Protein AF-A0A354FBK6-F1 (afdb_monomer)

Sequence (98 aa):
MFAIDLVGERENAIFKCLDRFRQDLREIMEADDPERVYWVEKSERKKRKLITMHATHLNVAENLDRLLFYNDDLSSAVLTSATLSIGGDFSFLREKVG

Nearest PDB structures (foldseek):
  5knb-assembly1_G  TM=3.849E-01  e=7.796E-01  Enterococcus hirae ATCC 9790
  5knd-assembly1_G  TM=4.125E-01  e=4.013E+00  Enterococcus hirae ATCC 9790
  7y4l-assembly1_b7  TM=3.628E-01  e=1.828E+00  Porphyridium purpureum
  9brq-assembly1_7  TM=3.695E-01  e=6.780E+00  Mus musculus
  9b8p-assembly1_H  TM=3.482E-01  e=6.780E+00  Rattus norvegicus

Radius of gyration: 20.33 Å; Cα contacts (8 Å, |Δi|>4): 73; chains: 1; bounding box: 45×51×40 Å

pLDDT: mean 90.17, std 9.66, range [49.19, 96.75]

Foldseek 3Di:
DPPVVVVVVVVVVVVVVVVVVVVVVVCQVVVPPPQKDKDWDWDDDDPDTDIDIDIDGVACQVVCCDPPVVDPVDPDDDDDDPPCDDPNHNVVVNVRHD

Mean predicted aligned error: 7.23 Å

Secondary structure (DSSP, 8-state):
-HHHHHHHHHHHHHHHHHHHHHHHHHHHHH---TTEEEEEEEEEETTEEEEEEEEEES--HHHHIIIIIS-TT-S------TT--BTTB-HHHHHHH-

Solvent-accessible surface area (backbone atoms only — not comparable to full-atom values): 6133 Å² total; per-residue (Å²): 125,74,67,64,58,57,50,53,54,50,51,53,52,49,52,54,50,51,52,50,52,52,50,54,54,48,52,65,70,66,65,72,62,85,63,42,50,71,52,75,48,79,45,81,62,84,100,42,81,46,78,45,78,48,75,42,68,75,67,54,15,70,57,36,31,58,68,52,76,68,22,88,92,48,96,78,83,87,90,85,66,99,74,60,52,61,96,88,37,50,64,68,47,43,72,56,46,88

Structure (mmCIF, N/CA/C/O backbone):
data_AF-A0A354FBK6-F1
#
_entry.id   AF-A0A354FBK6-F1
#
loop_
_atom_site.group_PDB
_atom_site.id
_atom_site.type_symbol
_atom_site.label_atom_id
_atom_site.label_alt_id
_atom_site.label_comp_id
_atom_site.label_asym_id
_atom_site.label_entity_id
_atom_site.label_seq_id
_atom_site.pdbx_PDB_ins_code
_atom_site.Cartn_x
_atom_site.Cartn_y
_atom_site.Cartn_z
_atom_site.occupancy
_atom_site.B_iso_or_equiv
_atom_site.auth_seq_id
_atom_site.auth_comp_id
_atom_site.auth_asym_id
_atom_site.auth_atom_id
_atom_site.pdbx_PDB_model_num
ATOM 1 N N . MET A 1 1 ? 11.762 -39.970 -12.974 1.00 49.19 1 MET A N 1
ATOM 2 C CA . MET A 1 1 ? 10.503 -39.283 -13.338 1.00 49.19 1 MET A CA 1
ATOM 3 C C . MET A 1 1 ? 10.294 -37.978 -12.554 1.00 49.19 1 MET A C 1
ATOM 5 O O . MET A 1 1 ? 9.781 -37.048 -13.141 1.00 49.19 1 MET A O 1
ATOM 9 N N . PHE A 1 2 ? 10.791 -37.839 -11.315 1.00 53.84 2 PHE A N 1
ATOM 10 C CA . PHE A 1 2 ? 10.645 -36.623 -10.483 1.00 53.84 2 PHE A CA 1
ATOM 11 C C . PHE A 1 2 ? 11.528 -35.401 -10.841 1.00 53.84 2 PHE A C 1
ATOM 13 O O . PHE A 1 2 ? 11.306 -34.319 -10.318 1.00 53.84 2 PHE A O 1
ATOM 20 N N . ALA A 1 3 ? 12.542 -35.540 -11.704 1.00 59.16 3 ALA A N 1
ATOM 21 C CA . ALA A 1 3 ? 13.492 -34.451 -11.988 1.00 59.16 3 ALA A CA 1
ATOM 22 C C . ALA A 1 3 ? 13.070 -33.517 -13.141 1.00 59.16 3 ALA A C 1
ATOM 24 O O . ALA A 1 3 ? 13.497 -32.369 -13.176 1.00 59.16 3 ALA A O 1
ATOM 25 N N . ILE A 1 4 ? 12.245 -34.000 -14.078 1.00 58.31 4 ILE A N 1
ATOM 26 C CA . ILE A 1 4 ? 11.737 -33.205 -15.213 1.00 58.31 4 ILE A CA 1
ATOM 27 C C . ILE A 1 4 ? 10.683 -32.194 -14.748 1.00 58.31 4 ILE A C 1
ATOM 29 O O . ILE A 1 4 ? 10.675 -31.060 -15.217 1.00 58.31 4 ILE A O 1
ATOM 33 N N . ASP A 1 5 ? 9.865 -32.589 -13.775 1.00 67.12 5 ASP A N 1
ATOM 34 C CA . ASP A 1 5 ? 8.825 -31.747 -13.179 1.00 67.12 5 ASP A CA 1
ATOM 35 C C . ASP A 1 5 ? 9.437 -30.530 -12.461 1.00 67.12 5 ASP A C 1
ATOM 37 O O . ASP A 1 5 ? 9.051 -29.387 -12.683 1.00 67.12 5 ASP A O 1
ATOM 41 N N . LEU A 1 6 ? 10.532 -30.760 -11.725 1.00 68.75 6 LEU A N 1
ATOM 42 C CA . LEU A 1 6 ? 11.256 -29.715 -10.998 1.00 68.75 6 LEU A CA 1
ATOM 43 C C . LEU A 1 6 ? 11.915 -28.670 -11.918 1.00 68.75 6 LEU A C 1
ATOM 45 O O . LEU A 1 6 ? 12.078 -27.514 -11.532 1.00 68.75 6 LEU A O 1
ATOM 49 N N . VAL A 1 7 ? 12.343 -29.062 -13.123 1.00 77.69 7 VAL A N 1
ATOM 50 C CA . VAL A 1 7 ? 12.920 -28.121 -14.100 1.00 77.69 7 VAL A CA 1
ATOM 51 C C . VAL A 1 7 ? 11.817 -27.249 -14.697 1.00 77.69 7 VAL A C 1
ATOM 53 O O . VAL A 1 7 ? 11.975 -26.029 -14.727 1.00 77.69 7 VAL A O 1
ATOM 56 N N . GLY 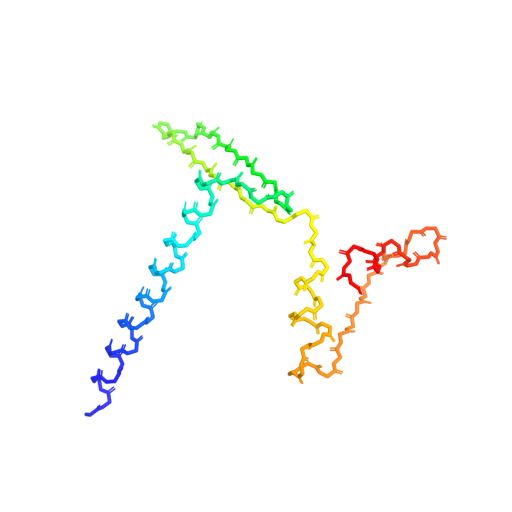A 1 8 ? 10.682 -27.848 -15.073 1.00 83.00 8 GLY A N 1
ATOM 57 C CA . GLY A 1 8 ? 9.525 -27.112 -15.588 1.00 83.00 8 GLY A CA 1
ATOM 58 C C . GLY A 1 8 ? 8.937 -26.128 -14.571 1.00 83.00 8 GLY A C 1
ATOM 59 O O . GLY A 1 8 ? 8.627 -24.988 -14.919 1.00 83.00 8 GLY A O 1
ATOM 60 N N . GLU A 1 9 ? 8.855 -26.513 -13.294 1.00 85.62 9 GLU A N 1
ATOM 61 C CA . GLU A 1 9 ? 8.424 -25.614 -12.214 1.00 85.62 9 GLU A CA 1
ATOM 62 C C . GLU A 1 9 ? 9.357 -24.406 -12.050 1.00 85.62 9 GLU A C 1
ATOM 64 O O . GLU A 1 9 ? 8.893 -23.271 -11.904 1.00 85.62 9 GLU A O 1
ATOM 69 N N . ARG A 1 10 ? 10.678 -24.625 -12.115 1.00 86.12 10 ARG A N 1
ATOM 70 C CA . ARG A 1 10 ? 11.675 -23.548 -12.001 1.00 86.12 10 ARG A CA 1
ATOM 71 C C . ARG A 1 10 ? 11.641 -22.607 -13.199 1.00 86.12 10 ARG A C 1
ATOM 73 O O . ARG A 1 10 ? 11.712 -21.396 -13.003 1.00 86.12 10 ARG A O 1
ATOM 80 N N . GLU A 1 11 ? 11.505 -23.135 -14.412 1.00 91.56 11 GLU A N 1
ATOM 81 C CA . GLU A 1 11 ? 11.344 -22.317 -15.619 1.00 91.56 11 GLU A CA 1
ATOM 82 C C . GLU A 1 11 ? 10.083 -21.454 -15.532 1.00 91.56 11 GLU A C 1
ATOM 84 O O . GLU A 1 11 ? 10.148 -20.241 -15.732 1.00 91.56 11 GLU A O 1
ATOM 89 N N . ASN A 1 12 ? 8.953 -22.041 -15.133 1.00 91.81 12 ASN A N 1
ATOM 90 C CA . ASN A 1 12 ? 7.700 -21.309 -14.956 1.00 91.81 12 ASN A CA 1
ATOM 91 C C . ASN A 1 12 ? 7.827 -20.206 -13.888 1.00 91.81 12 ASN A C 1
ATOM 93 O O . ASN A 1 12 ? 7.377 -19.077 -14.092 1.00 91.81 12 ASN A O 1
ATOM 97 N N . ALA A 1 13 ? 8.501 -20.489 -12.770 1.00 92.56 13 ALA A N 1
ATOM 98 C CA . ALA A 1 13 ? 8.776 -19.487 -11.741 1.00 92.56 13 ALA A CA 1
ATOM 99 C C . ALA A 1 13 ? 9.627 -18.318 -12.273 1.00 92.56 13 ALA A C 1
ATOM 101 O O . ALA A 1 13 ? 9.334 -17.160 -11.968 1.00 92.56 13 ALA A O 1
ATOM 102 N N . ILE A 1 14 ? 10.641 -18.597 -13.101 1.00 94.75 14 ILE A N 1
ATOM 103 C CA . ILE A 1 14 ? 11.471 -17.563 -13.739 1.00 94.75 14 ILE A CA 1
ATOM 104 C C . ILE A 1 14 ? 10.632 -16.713 -14.695 1.00 94.75 14 ILE A C 1
ATOM 106 O O . ILE A 1 14 ? 10.707 -15.487 -14.625 1.00 94.75 14 ILE A O 1
ATOM 110 N N . PHE A 1 15 ? 9.804 -17.326 -15.544 1.00 95.44 15 PHE A N 1
ATOM 1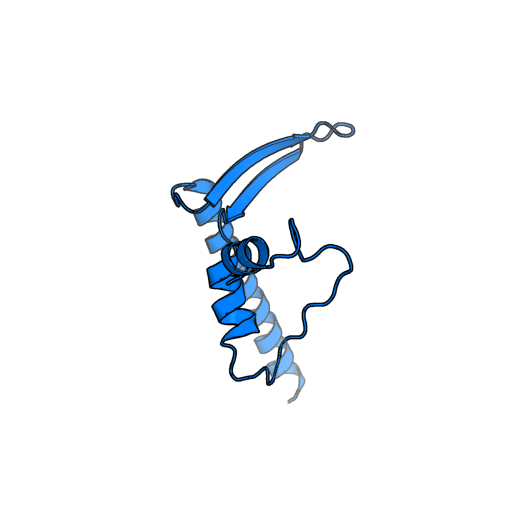11 C CA . PHE A 1 15 ? 8.944 -16.577 -16.463 1.00 95.44 15 PHE A CA 1
ATOM 112 C C . PHE A 1 15 ? 7.954 -15.676 -15.721 1.00 95.44 15 PHE A C 1
ATOM 114 O O . PHE A 1 15 ? 7.825 -14.506 -16.074 1.00 95.44 15 PHE A O 1
ATOM 121 N N . LYS A 1 16 ? 7.327 -16.167 -14.644 1.00 94.62 16 LYS A N 1
ATOM 122 C CA . LYS A 1 16 ? 6.456 -15.344 -13.785 1.00 94.62 16 LYS A CA 1
ATOM 123 C C . LYS A 1 16 ? 7.207 -14.179 -13.138 1.00 94.62 16 LYS A C 1
ATOM 125 O O . LYS A 1 16 ? 6.670 -13.080 -13.046 1.00 94.62 16 LYS A O 1
ATOM 130 N N . CYS A 1 17 ? 8.443 -14.410 -12.695 1.00 96.06 17 CYS A N 1
ATOM 131 C CA . CYS A 1 17 ? 9.290 -13.366 -12.121 1.00 96.06 17 CYS A CA 1
ATOM 132 C C . CYS A 1 17 ? 9.643 -12.288 -13.158 1.00 96.06 17 CYS A C 1
ATOM 134 O O . CYS A 1 17 ? 9.505 -11.099 -12.880 1.00 96.06 17 CYS A O 1
ATOM 136 N N . LEU A 1 18 ? 10.039 -12.695 -14.368 1.00 96.50 18 LEU A N 1
ATOM 137 C CA . LEU A 1 18 ? 10.357 -11.778 -15.465 1.00 96.50 18 LEU A CA 1
ATOM 138 C C . LEU A 1 18 ? 9.139 -10.973 -15.917 1.00 96.50 18 LEU A C 1
ATOM 140 O O . LEU A 1 18 ? 9.270 -9.784 -16.200 1.00 96.50 18 LEU A O 1
ATOM 144 N N . ASP A 1 19 ? 7.965 -11.600 -15.973 1.00 96.62 19 ASP A N 1
ATOM 145 C CA . ASP A 1 19 ? 6.728 -10.918 -16.343 1.00 96.62 19 ASP A CA 1
ATOM 146 C C . ASP A 1 19 ? 6.337 -9.855 -15.311 1.00 96.62 19 ASP A C 1
ATOM 148 O O . ASP A 1 19 ? 6.049 -8.715 -15.676 1.00 96.62 19 ASP A O 1
ATOM 152 N N . ARG A 1 20 ? 6.442 -10.191 -14.017 1.00 95.12 20 ARG A N 1
ATOM 153 C CA . ARG A 1 20 ? 6.244 -9.229 -12.926 1.00 95.12 20 ARG A CA 1
ATOM 154 C C . ARG A 1 20 ? 7.246 -8.080 -13.005 1.00 95.12 20 ARG A C 1
ATOM 156 O O . ARG A 1 20 ? 6.840 -6.929 -13.014 1.00 95.12 20 ARG A O 1
ATOM 163 N N . PHE A 1 21 ? 8.533 -8.381 -13.174 1.00 95.12 21 PHE A N 1
ATOM 164 C CA . PHE A 1 21 ? 9.561 -7.350 -13.320 1.00 95.12 21 PHE A CA 1
ATOM 165 C C . PHE A 1 21 ? 9.295 -6.424 -14.516 1.00 95.12 21 PHE A C 1
ATOM 167 O O . PHE A 1 21 ? 9.463 -5.212 -14.414 1.00 95.12 21 PHE A O 1
ATOM 174 N N . ARG A 1 22 ? 8.857 -6.977 -15.653 1.00 96.06 22 ARG A N 1
ATOM 175 C CA . ARG A 1 22 ? 8.476 -6.195 -16.836 1.00 96.06 22 ARG A CA 1
ATOM 176 C C . ARG A 1 22 ? 7.280 -5.287 -16.549 1.00 96.06 22 ARG A C 1
ATOM 178 O O . ARG A 1 22 ? 7.281 -4.148 -17.009 1.00 96.06 22 ARG A O 1
ATOM 185 N N . GLN A 1 23 ? 6.271 -5.791 -15.838 1.00 94.88 23 GLN A N 1
ATOM 186 C CA . GLN A 1 23 ? 5.104 -5.009 -15.434 1.00 94.88 23 GLN A CA 1
ATOM 187 C C . GLN A 1 23 ? 5.515 -3.845 -14.530 1.00 94.88 23 GLN A C 1
ATOM 189 O O . GLN A 1 23 ? 5.192 -2.704 -14.849 1.00 94.88 23 GLN A O 1
ATOM 194 N N . ASP A 1 24 ? 6.279 -4.134 -13.476 1.00 92.50 24 ASP A N 1
ATOM 195 C CA . ASP A 1 24 ? 6.746 -3.144 -12.503 1.00 92.50 24 ASP A CA 1
ATOM 196 C C . ASP A 1 24 ? 7.611 -2.070 -13.185 1.00 92.50 24 ASP A C 1
ATOM 198 O O . ASP A 1 24 ? 7.454 -0.876 -12.937 1.00 92.50 24 ASP A O 1
ATOM 202 N N . LEU A 1 25 ? 8.501 -2.484 -14.100 1.00 93.75 25 LEU A N 1
ATOM 203 C CA . LEU A 1 25 ? 9.346 -1.564 -14.862 1.00 93.75 25 LEU A CA 1
ATOM 204 C C . LEU A 1 25 ? 8.527 -0.667 -15.794 1.00 93.75 25 LEU A C 1
ATOM 206 O O . LEU A 1 25 ? 8.865 0.499 -15.958 1.00 93.75 25 LEU A O 1
ATOM 210 N N . ARG A 1 26 ? 7.474 -1.189 -16.427 1.00 94.25 26 ARG A N 1
ATOM 211 C CA . ARG A 1 26 ? 6.587 -0.369 -17.258 1.00 94.25 26 ARG A CA 1
ATOM 212 C C . ARG A 1 26 ? 5.849 0.659 -16.404 1.00 94.25 26 ARG A C 1
ATOM 214 O O . ARG A 1 26 ? 5.927 1.842 -16.707 1.00 94.25 26 ARG A O 1
ATOM 221 N N . GLU A 1 27 ? 5.212 0.209 -15.328 1.00 93.06 27 GLU A N 1
ATOM 222 C CA . GLU A 1 27 ? 4.416 1.056 -14.433 1.00 93.06 27 GLU A CA 1
ATOM 223 C C . GLU A 1 27 ? 5.245 2.220 -13.873 1.00 93.06 27 GLU A C 1
ATOM 225 O O . GLU A 1 27 ? 4.837 3.377 -13.934 1.00 93.06 27 GLU A O 1
ATOM 230 N N . ILE A 1 28 ? 6.461 1.938 -13.397 1.00 94.94 28 ILE A N 1
ATOM 231 C CA . ILE A 1 28 ? 7.326 2.969 -12.815 1.00 94.94 28 ILE A CA 1
ATOM 232 C C . ILE A 1 28 ? 7.921 3.930 -13.853 1.00 94.94 28 ILE A C 1
ATOM 234 O O . ILE A 1 28 ? 8.328 5.038 -13.504 1.00 94.94 28 ILE A O 1
ATOM 238 N N . MET A 1 29 ? 8.013 3.505 -15.116 1.00 94.25 29 MET A N 1
ATOM 239 C CA . MET A 1 29 ? 8.486 4.338 -16.223 1.00 94.25 29 MET A CA 1
ATOM 240 C C . MET A 1 29 ? 7.375 5.229 -16.788 1.00 94.25 29 MET A C 1
ATOM 242 O O . MET A 1 29 ? 7.674 6.341 -17.220 1.00 94.25 29 MET A O 1
ATOM 246 N N . GLU A 1 30 ? 6.129 4.748 -16.801 1.00 95.75 30 GLU A N 1
ATOM 247 C CA . GLU A 1 30 ? 4.940 5.515 -17.198 1.00 95.75 30 GLU A CA 1
ATOM 248 C C . GLU A 1 30 ? 4.577 6.549 -16.125 1.00 95.75 30 GLU A C 1
ATOM 250 O O . GLU A 1 30 ? 4.366 7.716 -16.455 1.00 95.75 30 GLU A O 1
ATOM 255 N N . ALA A 1 31 ? 4.608 6.144 -14.848 1.00 94.56 31 ALA A N 1
ATOM 256 C CA . ALA A 1 31 ? 4.399 7.002 -13.683 1.00 94.56 31 ALA A CA 1
ATOM 257 C C . ALA A 1 31 ? 3.128 7.877 -13.766 1.00 94.56 31 ALA A C 1
ATOM 259 O O . ALA A 1 31 ? 3.143 9.049 -13.382 1.00 94.56 31 ALA A O 1
ATOM 260 N N . ASP A 1 32 ? 2.038 7.314 -14.291 1.00 95.38 32 ASP A N 1
ATOM 261 C CA . ASP A 1 32 ? 0.805 8.025 -14.645 1.00 95.38 32 ASP A CA 1
ATOM 262 C C . ASP A 1 32 ? -0.401 7.700 -13.744 1.00 95.38 32 ASP A C 1
ATOM 264 O O . ASP A 1 32 ? -1.424 8.378 -13.840 1.00 95.38 32 ASP A O 1
ATOM 268 N N . ASP A 1 33 ? -0.281 6.725 -12.834 1.00 94.25 33 ASP A N 1
ATOM 269 C CA . ASP A 1 33 ? -1.311 6.422 -11.828 1.00 94.25 33 ASP A CA 1
ATOM 270 C C . ASP A 1 33 ? -1.398 7.548 -10.770 1.00 94.25 33 ASP A C 1
ATOM 272 O O . ASP A 1 33 ? -0.455 7.723 -9.989 1.00 94.25 33 ASP A O 1
ATOM 276 N N . PRO A 1 34 ? -2.514 8.301 -10.698 1.00 93.62 34 PRO A N 1
ATOM 277 C CA . PRO A 1 34 ? -2.674 9.395 -9.742 1.00 93.62 34 PRO A CA 1
ATOM 278 C C . PRO A 1 34 ? -2.772 8.925 -8.284 1.00 93.62 34 PRO A C 1
ATOM 280 O O . PRO A 1 34 ? -2.534 9.727 -7.381 1.00 93.62 34 PRO A O 1
ATOM 283 N N . GLU A 1 35 ? -3.075 7.647 -8.034 1.00 93.00 35 GLU A N 1
ATOM 284 C CA . GLU A 1 35 ? -3.143 7.069 -6.685 1.00 93.00 35 GLU A CA 1
ATOM 285 C C . GLU A 1 35 ? -1.767 6.633 -6.164 1.00 93.00 35 GLU A C 1
ATOM 287 O O . GLU A 1 35 ? -1.649 5.994 -5.110 1.00 93.00 35 GLU A O 1
ATOM 292 N N . ARG A 1 36 ? -0.696 6.981 -6.886 1.00 94.00 36 ARG A N 1
ATOM 293 C CA . ARG A 1 36 ? 0.682 6.657 -6.532 1.00 94.00 36 ARG A CA 1
ATOM 294 C C . ARG A 1 36 ? 1.572 7.886 -6.500 1.00 94.00 36 ARG A C 1
ATOM 296 O O . ARG A 1 36 ? 1.417 8.846 -7.246 1.00 94.00 36 ARG A O 1
ATOM 303 N N . VAL A 1 37 ? 2.572 7.816 -5.629 1.00 95.38 37 VAL A N 1
ATOM 304 C CA . VAL A 1 37 ? 3.679 8.766 -5.579 1.00 95.38 37 VAL A CA 1
ATOM 305 C C . VAL A 1 37 ? 4.903 8.118 -6.196 1.00 95.38 37 VAL A C 1
ATOM 307 O O . VAL A 1 37 ? 5.314 7.029 -5.786 1.00 95.38 37 VAL A O 1
ATOM 310 N N . TYR A 1 38 ? 5.506 8.837 -7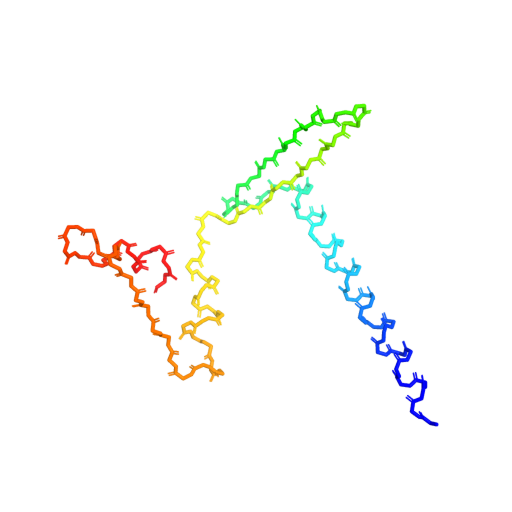.138 1.00 96.31 38 TYR A N 1
ATOM 311 C CA . TYR A 1 38 ? 6.712 8.429 -7.842 1.00 96.31 38 TYR A CA 1
ATOM 312 C C . TYR A 1 38 ? 7.872 9.349 -7.491 1.00 96.31 38 TYR A C 1
ATOM 314 O O . TYR A 1 38 ? 7.731 10.574 -7.490 1.00 96.31 38 TYR A O 1
ATOM 322 N N . TRP A 1 39 ? 9.039 8.776 -7.212 1.00 95.88 39 TRP A N 1
ATOM 323 C CA . TRP A 1 39 ? 10.257 9.560 -7.025 1.00 95.88 39 TRP A CA 1
ATOM 324 C C . TRP A 1 39 ? 11.500 8.788 -7.448 1.00 95.88 39 TRP A C 1
ATOM 326 O O . TRP A 1 39 ? 11.510 7.560 -7.544 1.00 95.88 39 TRP A O 1
ATOM 336 N N . VAL A 1 40 ? 12.572 9.535 -7.709 1.00 94.81 40 VAL A N 1
ATOM 337 C CA . VAL A 1 40 ? 13.873 8.983 -8.082 1.00 94.81 40 VAL A CA 1
ATOM 338 C C . VAL A 1 40 ? 14.915 9.437 -7.079 1.00 94.81 40 VAL A C 1
ATOM 340 O O . VAL A 1 40 ? 15.086 10.627 -6.820 1.00 94.81 40 VAL A O 1
ATOM 343 N N . GLU A 1 41 ? 15.657 8.478 -6.551 1.00 94.75 41 GLU A N 1
ATOM 344 C CA . GLU A 1 41 ? 16.786 8.720 -5.671 1.00 94.75 41 GLU A CA 1
ATOM 345 C C . GLU A 1 41 ? 18.082 8.463 -6.422 1.00 94.75 41 GLU A C 1
ATOM 347 O O . GLU A 1 41 ? 18.312 7.391 -6.984 1.00 94.75 41 GLU A O 1
ATOM 352 N N . LYS A 1 42 ? 18.975 9.448 -6.390 1.00 92.50 42 LYS A N 1
ATOM 353 C CA . LYS A 1 42 ? 20.345 9.292 -6.859 1.00 92.50 42 LYS A CA 1
ATOM 354 C C . LYS A 1 42 ? 21.261 9.226 -5.646 1.00 92.50 42 LYS A C 1
ATOM 356 O O . LYS A 1 42 ? 21.400 10.210 -4.924 1.00 92.50 42 LYS A O 1
ATOM 361 N N . SER A 1 43 ? 21.928 8.092 -5.449 1.00 89.50 43 SER A N 1
ATOM 362 C CA . SER A 1 43 ? 22.926 7.935 -4.390 1.00 89.50 43 SER A CA 1
ATOM 363 C C . SER A 1 43 ? 24.342 7.836 -4.956 1.00 89.50 43 SER A C 1
ATOM 365 O O . SER A 1 43 ? 24.608 7.173 -5.963 1.00 89.50 43 SER A O 1
ATOM 367 N N . GLU A 1 44 ? 25.273 8.512 -4.285 1.00 83.94 44 GLU A N 1
ATOM 368 C CA . GLU A 1 44 ? 26.696 8.513 -4.620 1.00 83.94 44 GLU A CA 1
ATOM 369 C C . GLU A 1 44 ? 27.481 7.853 -3.477 1.00 83.94 44 GLU A C 1
ATOM 371 O O . GLU A 1 44 ? 28.157 8.504 -2.684 1.00 83.94 44 GLU A O 1
ATOM 376 N N . ARG A 1 45 ? 27.379 6.522 -3.351 1.00 74.06 45 ARG A N 1
ATOM 377 C CA . ARG A 1 45 ? 28.232 5.748 -2.431 1.00 74.06 45 ARG A CA 1
ATOM 378 C C . ARG A 1 45 ? 29.406 5.148 -3.199 1.00 74.06 45 ARG A C 1
ATOM 380 O O . ARG A 1 45 ? 29.210 4.293 -4.053 1.00 74.06 45 ARG A O 1
ATOM 387 N N . LYS A 1 46 ? 30.631 5.566 -2.845 1.00 64.44 46 LYS A N 1
ATOM 388 C CA . LYS A 1 46 ? 31.930 5.006 -3.288 1.00 64.44 46 LYS A CA 1
ATOM 389 C C . LYS A 1 46 ? 31.966 4.611 -4.777 1.00 64.44 46 LYS A C 1
ATOM 391 O O . LYS A 1 46 ? 31.682 3.470 -5.126 1.00 64.44 46 LYS A O 1
ATOM 396 N N . LYS A 1 47 ? 32.382 5.538 -5.648 1.00 71.50 47 LYS A N 1
ATOM 397 C CA . LYS A 1 47 ? 32.621 5.357 -7.104 1.00 71.50 47 LYS A CA 1
ATOM 398 C C . LYS A 1 47 ? 31.452 4.809 -7.950 1.00 71.50 47 LYS A C 1
ATOM 400 O O . LYS A 1 47 ? 31.576 4.805 -9.170 1.00 71.50 47 LYS A O 1
ATOM 405 N N . ARG A 1 48 ? 30.328 4.385 -7.364 1.00 76.44 48 ARG A N 1
ATOM 406 C CA . ARG A 1 48 ? 29.134 3.929 -8.082 1.00 76.44 48 ARG A CA 1
ATOM 407 C C . ARG A 1 48 ? 28.019 4.957 -7.930 1.00 76.44 48 ARG A C 1
ATOM 409 O O . ARG A 1 48 ? 27.696 5.369 -6.819 1.00 76.44 48 ARG A O 1
ATOM 416 N N . LYS A 1 49 ? 27.460 5.370 -9.066 1.00 83.56 49 LYS A N 1
ATOM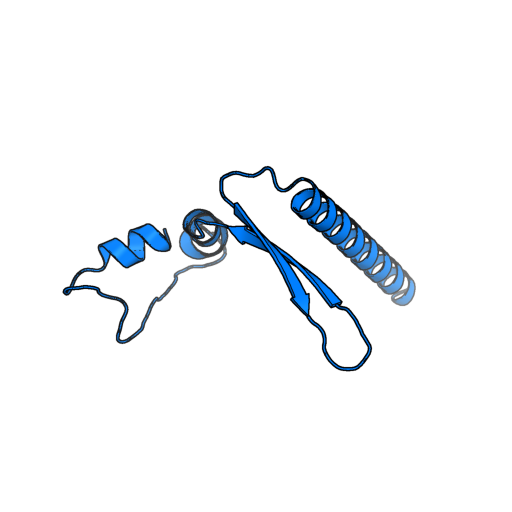 417 C CA . LYS A 1 49 ? 26.202 6.115 -9.126 1.00 83.56 49 LYS A CA 1
ATOM 418 C C . LYS A 1 49 ? 25.087 5.079 -9.163 1.00 83.56 49 LYS A C 1
ATOM 420 O O . LYS A 1 49 ? 25.065 4.265 -10.083 1.00 83.56 49 LYS A O 1
ATOM 425 N N . LEU A 1 50 ? 24.222 5.084 -8.159 1.00 90.75 50 LEU A N 1
ATOM 426 C CA . LEU A 1 50 ? 23.029 4.244 -8.125 1.00 90.75 50 LEU A CA 1
ATOM 427 C C . LEU A 1 50 ? 21.810 5.152 -8.270 1.00 90.75 50 LEU A C 1
ATOM 429 O O . LEU A 1 50 ? 21.687 6.134 -7.538 1.00 90.75 50 LEU A O 1
ATOM 433 N N . ILE A 1 51 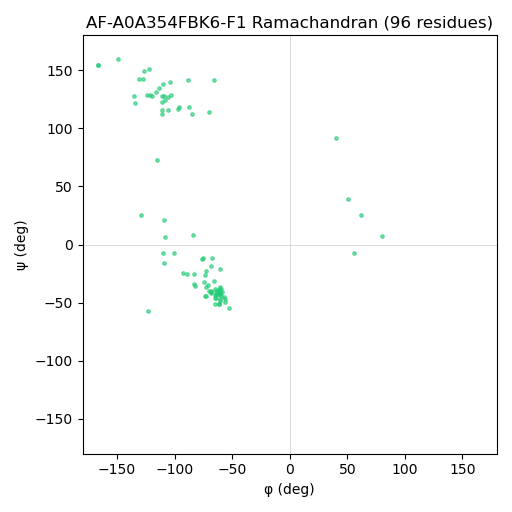? 20.953 4.820 -9.230 1.00 91.00 51 ILE A N 1
ATOM 434 C CA . ILE A 1 51 ? 19.651 5.447 -9.429 1.00 91.00 51 ILE A CA 1
ATOM 435 C C . ILE A 1 51 ? 18.610 4.420 -8.998 1.00 91.00 51 ILE A C 1
ATOM 437 O O . ILE A 1 51 ? 18.617 3.300 -9.509 1.00 91.00 51 ILE A O 1
ATOM 441 N N . THR A 1 52 ? 17.752 4.804 -8.062 1.00 92.62 52 THR A N 1
ATOM 442 C CA . THR A 1 52 ? 16.619 4.003 -7.603 1.00 92.62 52 THR A CA 1
ATOM 443 C C . THR A 1 52 ? 15.345 4.746 -7.962 1.00 92.62 52 THR A C 1
ATOM 445 O O . THR A 1 52 ? 15.238 5.941 -7.699 1.00 92.62 52 THR A O 1
ATOM 448 N N . MET A 1 53 ? 14.396 4.049 -8.571 1.00 94.06 53 MET A N 1
ATOM 449 C CA . MET A 1 53 ? 13.061 4.568 -8.844 1.00 94.06 53 MET A CA 1
ATOM 450 C C . MET A 1 53 ? 12.105 3.938 -7.841 1.00 94.06 53 MET A C 1
ATOM 452 O O . MET A 1 53 ? 12.223 2.748 -7.548 1.00 94.06 53 MET A O 1
ATOM 456 N N . HIS A 1 54 ? 11.170 4.727 -7.333 1.00 94.81 54 HIS A N 1
ATOM 457 C CA . HIS A 1 54 ? 10.182 4.281 -6.362 1.00 94.81 54 HIS A CA 1
ATOM 458 C C . HIS A 1 54 ? 8.772 4.624 -6.837 1.00 94.81 54 HIS A C 1
ATOM 460 O O . HIS A 1 54 ? 8.556 5.696 -7.403 1.00 94.81 54 HIS A O 1
ATOM 466 N N . ALA A 1 55 ? 7.834 3.720 -6.567 1.00 94.81 55 ALA A N 1
ATOM 467 C CA . ALA A 1 55 ? 6.400 3.904 -6.746 1.00 94.81 55 ALA A CA 1
ATOM 468 C C . ALA A 1 55 ? 5.696 3.380 -5.490 1.00 94.81 55 ALA A C 1
ATOM 470 O O . ALA A 1 55 ? 5.871 2.216 -5.129 1.00 94.81 55 ALA A O 1
ATOM 471 N N . THR A 1 56 ? 4.920 4.221 -4.807 1.00 93.38 56 THR A N 1
ATOM 472 C CA . THR A 1 56 ? 4.143 3.818 -3.622 1.00 93.38 56 THR A CA 1
ATOM 473 C C . THR A 1 56 ? 2.707 4.289 -3.738 1.00 93.38 56 THR A C 1
ATOM 475 O O . THR A 1 56 ? 2.464 5.398 -4.202 1.00 93.38 56 THR A O 1
ATOM 478 N N . HIS A 1 57 ? 1.758 3.478 -3.279 1.00 91.56 57 HIS A N 1
ATOM 479 C CA . HIS A 1 57 ? 0.362 3.894 -3.186 1.00 91.56 57 HIS A CA 1
ATOM 480 C C . HIS A 1 57 ? 0.184 5.014 -2.155 1.00 91.56 57 HIS A C 1
ATOM 482 O O . HIS A 1 57 ? 0.805 4.987 -1.089 1.00 91.56 57 HIS A O 1
ATOM 488 N N . LEU A 1 58 ? -0.692 5.970 -2.467 1.00 92.44 58 LEU A N 1
ATOM 489 C CA . LEU A 1 58 ? -1.162 7.007 -1.546 1.00 92.44 58 LEU A CA 1
ATOM 490 C C . LEU A 1 58 ? -2.092 6.436 -0.476 1.00 92.44 58 LEU A C 1
ATOM 492 O O . LEU A 1 58 ? -2.069 6.882 0.672 1.00 92.44 58 LEU A O 1
ATOM 496 N N . ASN A 1 59 ? -2.891 5.441 -0.857 1.00 91.75 59 ASN A N 1
ATOM 497 C CA . ASN A 1 59 ? -3.827 4.761 0.018 1.00 91.75 59 ASN A CA 1
ATOM 498 C C . ASN A 1 59 ? -3.558 3.252 0.015 1.00 91.75 59 ASN A C 1
ATOM 500 O O . ASN A 1 59 ? -3.478 2.621 -1.035 1.00 91.75 59 ASN A O 1
ATOM 504 N N . VAL A 1 60 ? -3.417 2.671 1.204 1.00 92.88 60 VAL A N 1
ATOM 505 C CA . VAL A 1 60 ? -3.206 1.227 1.381 1.00 92.88 60 VAL A CA 1
ATOM 506 C C . VAL A 1 60 ? -4.478 0.487 1.785 1.00 92.88 60 VAL A C 1
ATOM 508 O O . VAL A 1 60 ? -4.459 -0.742 1.800 1.00 92.88 60 VAL A O 1
ATOM 511 N N . ALA A 1 61 ? -5.564 1.210 2.081 1.00 94.19 61 ALA A N 1
ATOM 512 C CA . ALA A 1 61 ? -6.804 0.645 2.594 1.00 94.19 61 ALA A CA 1
ATOM 513 C C . ALA A 1 61 ? -7.372 -0.438 1.674 1.00 94.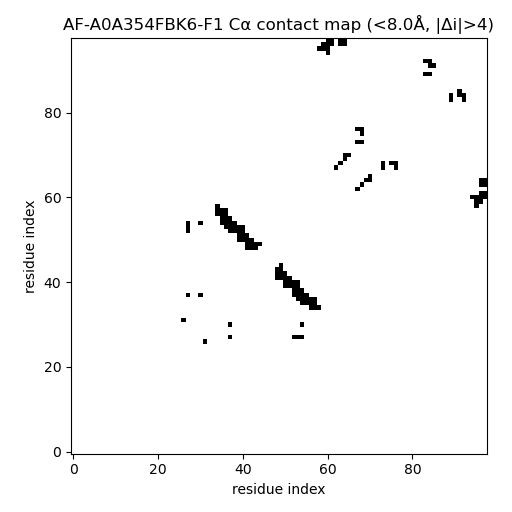19 61 ALA A C 1
ATOM 515 O O . ALA A 1 61 ? -7.571 -1.563 2.107 1.00 94.19 61 ALA A O 1
ATOM 516 N N . GLU A 1 62 ? -7.488 -0.162 0.373 1.00 90.38 62 GLU A N 1
ATOM 517 C CA . GLU A 1 62 ? -8.019 -1.128 -0.601 1.00 90.38 62 GLU A CA 1
ATOM 518 C C . GLU A 1 62 ? -7.198 -2.429 -0.656 1.00 90.38 62 GLU A C 1
ATOM 520 O O . GLU A 1 62 ? -7.734 -3.536 -0.763 1.00 90.38 62 GLU A O 1
ATOM 525 N N . ASN A 1 63 ? -5.871 -2.315 -0.545 1.00 91.62 63 ASN A N 1
ATOM 526 C CA . ASN A 1 63 ? -4.999 -3.483 -0.519 1.00 91.62 63 ASN A CA 1
ATOM 527 C C . ASN A 1 63 ? -5.189 -4.300 0.762 1.00 91.62 63 ASN A C 1
ATOM 529 O O . ASN A 1 63 ? -5.190 -5.529 0.697 1.00 91.62 63 ASN A O 1
ATOM 533 N N . LEU A 1 64 ? -5.342 -3.643 1.912 1.00 94.69 64 LEU A N 1
ATOM 534 C CA . LEU A 1 64 ? -5.581 -4.306 3.193 1.00 94.69 64 LEU A CA 1
ATOM 535 C C . LEU A 1 64 ? -6.979 -4.925 3.256 1.00 94.69 64 LEU A C 1
ATOM 537 O O . LEU A 1 64 ? -7.104 -6.068 3.688 1.00 94.69 64 LEU A O 1
ATOM 541 N N . ASP A 1 65 ? -7.995 -4.250 2.732 1.00 92.94 65 ASP A N 1
ATOM 542 C CA . ASP A 1 65 ? -9.337 -4.796 2.551 1.00 92.94 65 ASP A CA 1
ATOM 543 C C . ASP A 1 65 ? -9.286 -6.111 1.784 1.00 92.94 65 ASP A C 1
ATOM 545 O O . ASP A 1 65 ? -9.719 -7.151 2.275 1.00 92.94 65 ASP A O 1
ATOM 549 N N . ARG A 1 66 ? -8.669 -6.102 0.603 1.00 92.06 66 ARG A N 1
ATOM 550 C CA . ARG A 1 66 ? -8.616 -7.285 -0.258 1.00 92.06 66 ARG A CA 1
ATOM 551 C C . ARG A 1 66 ? -7.758 -8.415 0.312 1.00 92.06 66 ARG A C 1
ATOM 553 O O . ARG A 1 66 ? -8.085 -9.582 0.125 1.00 92.06 66 ARG A O 1
ATOM 560 N N . LEU A 1 67 ? -6.611 -8.092 0.911 1.00 92.69 67 LEU A N 1
ATOM 561 C CA . LEU A 1 67 ? -5.614 -9.096 1.306 1.00 92.69 67 LEU A CA 1
ATOM 562 C C . LEU A 1 67 ? -5.780 -9.588 2.744 1.00 92.69 67 LEU A C 1
ATOM 564 O O . LEU A 1 67 ? -5.316 -10.689 3.053 1.00 92.69 67 LEU A O 1
ATOM 568 N N . LEU A 1 68 ? -6.403 -8.786 3.608 1.00 94.12 68 LEU A N 1
ATOM 569 C CA . LEU A 1 68 ? -6.492 -9.033 5.043 1.00 94.12 68 LEU A CA 1
ATOM 570 C C . LEU A 1 68 ? -7.942 -9.092 5.538 1.00 94.12 68 LEU A C 1
ATOM 572 O O . LEU A 1 68 ? -8.313 -10.099 6.133 1.00 94.12 68 LEU A O 1
ATOM 576 N N . PHE A 1 69 ? -8.749 -8.046 5.325 1.00 92.94 69 PHE A N 1
ATOM 577 C CA . PHE A 1 69 ? -10.061 -7.925 5.987 1.00 92.94 69 PHE A CA 1
ATOM 578 C C . PHE A 1 69 ? -11.191 -8.704 5.305 1.00 92.94 69 PHE A C 1
ATOM 580 O O . PHE A 1 69 ? -12.040 -9.265 5.995 1.00 92.94 69 PHE A O 1
ATOM 587 N N . TYR A 1 70 ? -11.184 -8.778 3.975 1.00 92.75 70 TYR A N 1
ATOM 588 C CA . TYR A 1 70 ? -12.151 -9.515 3.152 1.00 92.75 70 TYR A CA 1
ATOM 589 C C . TYR A 1 70 ? -11.536 -10.754 2.499 1.00 92.75 70 TYR A C 1
ATOM 591 O O . TYR A 1 70 ? -12.024 -11.243 1.482 1.00 92.75 70 TYR A O 1
ATOM 599 N N . ASN A 1 71 ? -10.434 -11.247 3.057 1.00 93.31 71 ASN A N 1
ATOM 600 C CA . ASN A 1 71 ? -9.812 -12.469 2.591 1.00 93.31 71 ASN A CA 1
ATOM 601 C C . ASN A 1 71 ? -10.485 -13.677 3.255 1.00 93.31 71 ASN A C 1
ATOM 603 O O . ASN A 1 71 ? -10.317 -13.891 4.454 1.00 93.31 71 ASN A O 1
ATOM 607 N N . ASP A 1 72 ? -11.198 -14.479 2.462 1.00 94.19 72 ASP A N 1
ATOM 608 C CA . ASP A 1 72 ? -11.930 -15.667 2.925 1.00 94.19 72 ASP A CA 1
ATOM 609 C C . ASP A 1 72 ? -11.027 -16.739 3.571 1.00 94.19 72 ASP A C 1
ATOM 611 O O . ASP A 1 72 ? -11.501 -17.550 4.371 1.00 94.19 72 ASP A O 1
ATOM 615 N N . ASP A 1 73 ? -9.719 -16.730 3.283 1.00 95.19 73 ASP A N 1
ATOM 616 C CA . ASP A 1 73 ? -8.744 -17.635 3.905 1.00 95.19 73 ASP A CA 1
ATOM 617 C C . ASP A 1 73 ? -8.383 -17.220 5.348 1.00 95.19 73 ASP A C 1
ATOM 619 O O . ASP A 1 73 ? -7.751 -17.985 6.085 1.00 95.19 73 ASP A O 1
ATOM 623 N N . LEU A 1 74 ? -8.765 -16.010 5.774 1.00 93.56 74 LEU A N 1
ATOM 624 C CA . LEU A 1 74 ? -8.468 -15.453 7.092 1.00 93.56 74 LEU A CA 1
ATOM 625 C C . LEU A 1 74 ? -9.738 -15.332 7.933 1.00 93.56 74 LEU A C 1
ATOM 627 O O . LEU A 1 74 ? -10.625 -14.532 7.667 1.00 93.56 74 LEU A O 1
ATOM 631 N N . SER A 1 75 ? -9.799 -16.080 9.035 1.00 92.94 75 SER A N 1
ATOM 632 C CA . SER A 1 75 ? -10.982 -16.061 9.906 1.00 92.94 75 SER A CA 1
ATOM 633 C C . SER A 1 75 ? -11.114 -14.784 10.745 1.00 92.94 75 SER A C 1
ATOM 635 O O . SER A 1 75 ? -12.211 -14.449 11.183 1.00 92.94 75 SER A O 1
ATOM 637 N N . SER A 1 76 ? -10.003 -14.103 11.047 1.00 93.62 76 SER A N 1
ATOM 638 C CA . SER A 1 76 ? -10.001 -12.831 11.783 1.00 93.62 76 SER A CA 1
ATOM 639 C C . SER A 1 76 ? -8.649 -12.120 11.689 1.00 93.62 76 SER A C 1
ATOM 641 O O . SER A 1 76 ? -7.610 -12.770 11.559 1.00 93.62 76 SER A O 1
ATOM 643 N N . ALA A 1 77 ? -8.663 -10.793 11.838 1.00 92.31 77 ALA A N 1
ATOM 644 C CA . ALA A 1 77 ? -7.477 -9.961 12.016 1.00 92.31 77 ALA A CA 1
ATOM 645 C C . ALA A 1 77 ? -7.550 -9.222 13.364 1.00 92.31 77 ALA A C 1
ATOM 647 O O . ALA A 1 77 ? -8.544 -8.563 13.666 1.00 92.31 77 ALA A O 1
ATOM 648 N N . VAL A 1 78 ? -6.496 -9.320 14.184 1.00 94.25 78 VAL A N 1
ATOM 649 C CA . VAL A 1 78 ? -6.402 -8.630 15.484 1.00 94.25 78 VAL A CA 1
ATOM 650 C C . VAL A 1 78 ? -5.345 -7.535 15.401 1.00 94.25 78 VAL A C 1
ATOM 652 O O . VAL A 1 78 ? -4.153 -7.823 15.310 1.00 94.25 78 VAL A O 1
ATOM 655 N N . LEU A 1 79 ? -5.777 -6.273 15.465 1.00 94.25 79 LEU A N 1
ATOM 656 C CA . LEU A 1 79 ? -4.890 -5.112 15.508 1.00 94.25 79 LEU A CA 1
ATOM 657 C C . LEU A 1 79 ? -4.689 -4.684 16.962 1.00 94.25 79 LEU A C 1
ATOM 659 O O . LEU A 1 79 ? -5.638 -4.301 17.642 1.00 94.25 79 LEU A O 1
ATOM 663 N N . THR A 1 80 ? -3.447 -4.734 17.443 1.00 95.25 80 THR A N 1
ATOM 664 C CA . THR A 1 80 ? -3.099 -4.337 18.811 1.00 95.25 80 THR A CA 1
ATOM 665 C C . THR A 1 80 ? -1.838 -3.485 18.829 1.00 95.25 80 THR A C 1
ATOM 667 O O . THR A 1 80 ? -0.817 -3.837 18.243 1.00 95.25 80 THR A O 1
ATOM 670 N N . SER A 1 81 ? -1.920 -2.326 19.474 1.00 95.56 81 SER A N 1
ATOM 671 C CA . SER A 1 81 ? -0.780 -1.466 19.781 1.00 95.56 81 SER A CA 1
ATOM 672 C C . SER A 1 81 ? -1.209 -0.411 20.802 1.00 95.56 81 SER A C 1
ATOM 674 O O . SER A 1 81 ? -2.381 -0.042 20.886 1.00 95.56 81 SER A O 1
ATOM 676 N N . ALA A 1 82 ? -0.247 0.089 21.576 1.00 95.75 82 ALA A N 1
ATOM 677 C CA . ALA A 1 82 ? -0.462 1.121 22.586 1.00 95.75 82 ALA A CA 1
ATOM 678 C C . ALA A 1 82 ? -0.840 2.496 21.996 1.00 95.75 82 ALA A C 1
ATOM 680 O O . ALA A 1 82 ? -1.230 3.389 22.742 1.00 95.75 82 ALA A O 1
ATOM 681 N N . THR A 1 83 ? -0.707 2.685 20.679 1.00 95.25 83 THR A N 1
ATOM 682 C CA . THR A 1 83 ? -0.822 3.999 20.018 1.00 95.25 83 THR A CA 1
ATOM 683 C C . THR A 1 83 ? -1.780 3.996 18.823 1.00 95.25 83 THR A C 1
ATOM 685 O O . THR A 1 83 ? -1.614 4.789 17.902 1.00 95.25 83 THR A O 1
ATOM 688 N N . LEU A 1 84 ? -2.752 3.080 18.792 1.00 95.50 84 LEU A N 1
ATOM 689 C CA . LEU A 1 84 ? -3.702 2.975 17.675 1.00 95.50 84 LEU A CA 1
ATOM 690 C C . LEU A 1 84 ? -4.769 4.080 17.666 1.00 95.50 84 LEU A C 1
ATOM 692 O O . LEU A 1 84 ? -5.233 4.466 16.597 1.00 95.50 84 LEU A O 1
ATOM 696 N N . SER A 1 85 ? -5.178 4.570 18.837 1.00 96.25 85 SER A N 1
ATOM 697 C CA . SER A 1 85 ? -6.186 5.627 18.942 1.00 96.25 85 SER A CA 1
ATOM 698 C C . SER A 1 85 ? -5.551 7.012 18.886 1.00 96.25 85 SER A C 1
ATOM 700 O O . SER A 1 85 ? -4.538 7.254 19.547 1.00 96.25 85 SER A O 1
ATOM 702 N N . ILE A 1 86 ? -6.210 7.951 18.217 1.00 95.75 86 ILE A N 1
ATOM 703 C CA . ILE A 1 86 ? -5.888 9.379 18.271 1.00 95.75 86 ILE A CA 1
ATOM 704 C C . ILE A 1 86 ? -7.028 10.070 19.015 1.00 95.75 86 ILE A C 1
ATOM 706 O O . ILE A 1 86 ? -8.189 9.929 18.649 1.00 95.75 86 ILE A O 1
ATOM 710 N N . GLY A 1 87 ? -6.717 10.777 20.104 1.00 93.00 87 GLY A N 1
ATOM 711 C CA . GLY A 1 87 ? -7.741 11.461 20.905 1.00 93.00 87 GLY A CA 1
ATOM 712 C C . GLY A 1 87 ? -8.783 10.526 21.541 1.00 93.00 87 GLY A C 1
ATOM 713 O O . GLY A 1 87 ? -9.899 10.959 21.799 1.00 93.00 87 GLY A O 1
ATOM 714 N N . GLY A 1 88 ? -8.439 9.254 21.778 1.00 94.19 88 GLY A N 1
ATOM 715 C CA . GLY A 1 88 ? -9.373 8.243 22.293 1.00 94.19 88 GLY A CA 1
ATOM 716 C C . GLY A 1 88 ? -10.297 7.634 21.233 1.00 94.19 88 GLY A C 1
ATOM 717 O O . GLY A 1 88 ? -11.188 6.866 21.585 1.00 94.19 88 GLY A O 1
ATOM 718 N N . ASP A 1 89 ? -10.074 7.943 19.956 1.00 96.12 89 ASP A N 1
ATOM 719 C CA . ASP A 1 89 ? -10.876 7.472 18.833 1.00 96.12 89 ASP A CA 1
ATOM 720 C C . ASP A 1 89 ? -10.031 6.707 17.798 1.00 96.12 89 ASP A C 1
ATOM 722 O O . ASP A 1 89 ? -8.832 6.946 17.637 1.00 96.12 89 ASP A O 1
ATOM 726 N N . PHE A 1 90 ? -10.664 5.765 17.095 1.00 96.75 90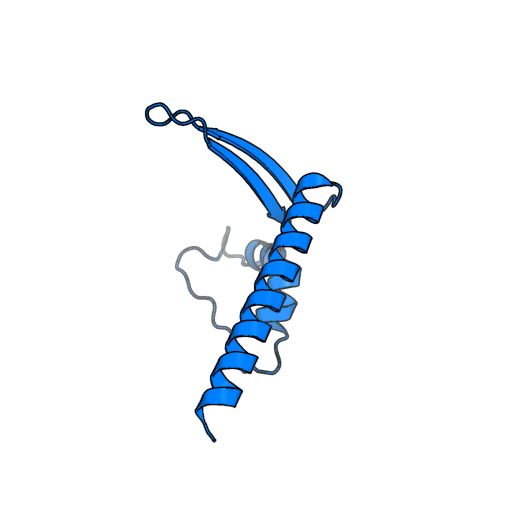 PHE A N 1
ATOM 727 C CA . PHE A 1 90 ? -10.022 4.911 16.090 1.00 96.75 90 PHE A CA 1
ATOM 728 C C . PHE A 1 90 ? -10.433 5.250 14.651 1.00 96.75 90 PHE A C 1
ATOM 730 O O . PHE A 1 90 ? -10.047 4.521 13.738 1.00 96.75 90 PHE A O 1
ATOM 737 N N . SER A 1 91 ? -11.200 6.318 14.411 1.00 95.50 91 SER A N 1
ATOM 738 C CA . SER A 1 91 ? -11.680 6.654 13.062 1.00 95.50 91 SER A CA 1
ATOM 739 C C . SER A 1 91 ? -10.527 6.928 12.108 1.00 95.50 91 SE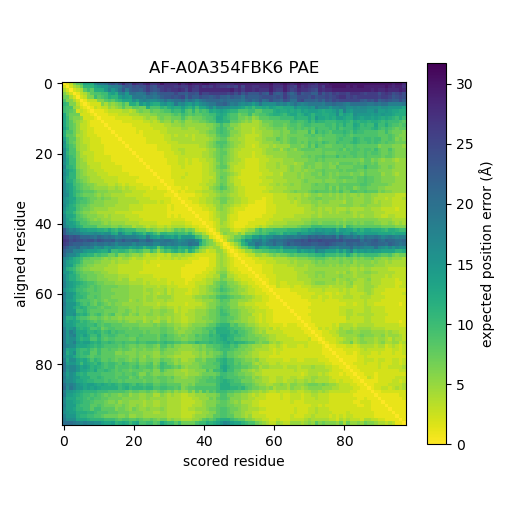R A C 1
ATOM 741 O O . SER A 1 91 ? -10.564 6.463 10.976 1.00 95.50 91 SER A O 1
ATOM 743 N N . PHE A 1 92 ? -9.461 7.586 12.581 1.00 94.19 92 PHE A N 1
ATOM 744 C CA . PHE A 1 92 ? -8.261 7.799 11.768 1.00 94.19 92 PHE A CA 1
ATOM 745 C C . PHE A 1 92 ? -7.625 6.478 11.326 1.00 94.19 92 PHE A C 1
ATOM 747 O O . PHE A 1 92 ? -7.250 6.336 10.167 1.00 94.19 92 PHE A O 1
ATOM 754 N N . LEU A 1 93 ? -7.512 5.503 12.235 1.00 94.56 93 LEU A N 1
ATOM 755 C CA . LEU A 1 93 ? -6.959 4.196 11.891 1.00 94.56 93 LEU A CA 1
ATOM 756 C C . LEU A 1 93 ? -7.823 3.521 10.822 1.00 94.56 93 LEU A C 1
ATOM 758 O O . LEU A 1 93 ? -7.276 3.140 9.796 1.00 94.56 93 LEU A O 1
ATOM 762 N N . ARG A 1 94 ? -9.143 3.436 11.042 1.00 92.88 94 ARG A N 1
ATOM 763 C CA . ARG A 1 94 ? -10.100 2.832 10.094 1.00 92.88 94 ARG A CA 1
ATOM 764 C C . ARG A 1 94 ? -10.038 3.506 8.721 1.00 92.88 94 ARG A C 1
ATOM 766 O O . ARG A 1 94 ? -9.921 2.843 7.708 1.00 92.88 94 ARG A O 1
ATOM 773 N N . GLU A 1 95 ? -10.009 4.835 8.668 1.00 92.69 95 GLU A N 1
ATOM 774 C CA . GLU A 1 95 ? -9.901 5.554 7.391 1.00 92.69 95 GLU A CA 1
ATOM 775 C C . GLU A 1 95 ? -8.603 5.218 6.633 1.00 92.69 95 GLU A C 1
ATOM 777 O O . GLU A 1 95 ? -8.604 5.145 5.406 1.00 92.69 95 GLU A O 1
ATOM 782 N N . LYS A 1 96 ? -7.480 5.024 7.340 1.00 92.31 96 LYS A 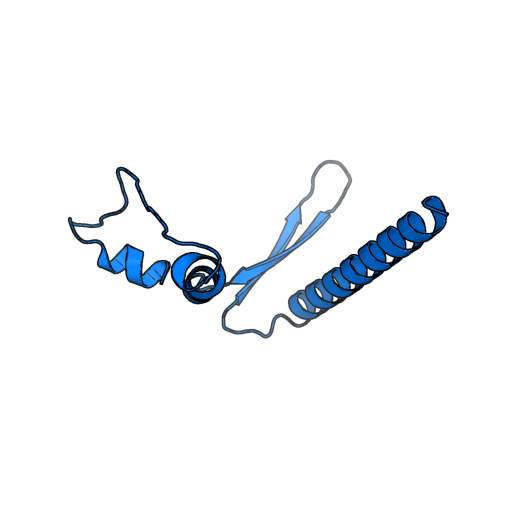N 1
ATOM 783 C CA . LYS A 1 96 ? -6.180 4.756 6.703 1.00 92.31 96 LYS A CA 1
ATOM 784 C C . LYS A 1 96 ? -5.947 3.302 6.322 1.00 92.31 96 LYS A C 1
ATOM 786 O O . LYS A 1 96 ? -5.124 3.062 5.438 1.00 92.31 96 LYS A O 1
ATOM 791 N N . VAL A 1 97 ? -6.599 2.354 6.991 1.00 92.62 97 VAL A N 1
ATOM 792 C CA . VAL A 1 97 ? -6.356 0.922 6.766 1.00 92.62 97 VAL A CA 1
ATOM 793 C C . VAL A 1 97 ? -7.493 0.202 6.054 1.00 92.62 97 VAL A C 1
ATOM 795 O O . VAL A 1 97 ? -7.219 -0.875 5.541 1.00 92.62 97 VAL A O 1
ATOM 798 N N . GLY A 1 98 ? -8.694 0.782 5.975 1.00 84.50 98 GLY A N 1
ATOM 799 C CA . GLY A 1 98 ? -9.927 0.076 5.590 1.00 84.50 98 GLY A CA 1
ATOM 800 C C . GLY A 1 98 ? -10.806 -0.233 6.801 1.00 84.50 98 GLY A C 1
ATOM 801 O O . GLY A 1 98 ? -11.965 -0.643 6.594 1.00 84.50 98 GLY A O 1
#